Protein AF-A0A428Q3S8-F1 (afdb_monomer_lite)

Structure (mmCIF, N/CA/C/O backbone):
data_AF-A0A428Q3S8-F1
#
_entry.id   AF-A0A428Q3S8-F1
#
loop_
_atom_site.group_PDB
_atom_site.id
_atom_site.type_symbol
_atom_site.label_atom_id
_atom_site.label_alt_id
_atom_site.label_comp_id
_atom_site.label_asym_id
_atom_site.label_entity_id
_atom_site.label_seq_id
_atom_site.pdbx_PDB_ins_code
_atom_site.Cartn_x
_atom_site.Cartn_y
_atom_site.Cartn_z
_atom_site.occupancy
_atom_site.B_iso_or_equiv
_atom_site.auth_seq_id
_atom_site.auth_comp_id
_atom_site.auth_asym_id
_atom_site.auth_atom_id
_atom_site.pdbx_PDB_model_num
ATOM 1 N N . MET A 1 1 ? 5.873 -31.116 -2.787 1.00 49.22 1 MET A N 1
ATOM 2 C CA . MET A 1 1 ? 5.308 -30.128 -1.847 1.00 49.22 1 MET A CA 1
ATOM 3 C C . MET A 1 1 ? 4.181 -29.435 -2.583 1.00 49.22 1 MET A C 1
ATOM 5 O O . MET A 1 1 ? 4.453 -28.836 -3.615 1.00 49.22 1 MET A O 1
ATOM 9 N N . VAL A 1 2 ? 2.937 -29.631 -2.154 1.00 56.88 2 VAL A N 1
ATOM 10 C CA . VAL A 1 2 ? 1.786 -28.930 -2.738 1.00 56.88 2 VAL A CA 1
ATOM 11 C C . VAL A 1 2 ? 1.690 -27.602 -2.000 1.00 56.88 2 VAL A C 1
ATOM 13 O O . VAL A 1 2 ? 1.625 -27.598 -0.775 1.00 56.88 2 VAL A O 1
ATOM 16 N N . VAL A 1 3 ? 1.800 -26.496 -2.730 1.00 56.41 3 VAL A N 1
ATOM 17 C CA . VAL A 1 3 ? 1.525 -25.164 -2.188 1.00 56.41 3 VAL A CA 1
ATOM 18 C C . VAL A 1 3 ? 0.033 -24.947 -2.366 1.00 56.41 3 VAL A C 1
ATOM 20 O O . VAL A 1 3 ? -0.446 -24.979 -3.498 1.00 56.41 3 VAL A O 1
ATOM 23 N N . ASP A 1 4 ? -0.681 -24.785 -1.259 1.00 57.41 4 ASP A N 1
ATOM 24 C CA . ASP A 1 4 ? -2.075 -24.363 -1.286 1.00 57.41 4 ASP A CA 1
ATOM 25 C C . ASP A 1 4 ? -2.112 -22.832 -1.327 1.00 57.41 4 ASP A C 1
ATOM 27 O O . ASP A 1 4 ? -1.391 -22.167 -0.577 1.00 57.41 4 ASP A O 1
ATOM 31 N N . VAL A 1 5 ? -2.882 -22.279 -2.260 1.00 64.94 5 VAL A N 1
ATOM 32 C CA . VAL A 1 5 ? -3.023 -20.834 -2.451 1.00 64.94 5 VAL A CA 1
ATOM 33 C C . VAL A 1 5 ? -4.468 -20.497 -2.157 1.00 64.94 5 VAL A C 1
ATOM 35 O O . VAL A 1 5 ? -5.354 -20.843 -2.934 1.00 64.94 5 VAL A O 1
ATOM 38 N N . THR A 1 6 ? -4.699 -19.808 -1.046 1.00 68.94 6 THR A N 1
ATOM 39 C CA . THR A 1 6 ? -6.040 -19.370 -0.671 1.00 68.94 6 THR A CA 1
ATOM 40 C C . THR A 1 6 ? -6.215 -17.899 -1.003 1.00 68.94 6 THR A C 1
ATOM 42 O O . THR A 1 6 ? -5.453 -17.047 -0.540 1.00 68.94 6 THR A O 1
ATOM 45 N N . ASP A 1 7 ? -7.227 -17.600 -1.811 1.00 76.00 7 ASP A N 1
ATOM 46 C CA . ASP A 1 7 ? -7.635 -16.229 -2.065 1.00 76.00 7 ASP A CA 1
ATOM 47 C C . ASP A 1 7 ? -8.440 -15.711 -0.872 1.00 76.00 7 ASP A C 1
ATOM 49 O O . ASP A 1 7 ? -9.557 -16.150 -0.606 1.00 76.00 7 ASP A O 1
ATOM 53 N N . LEU A 1 8 ? -7.864 -14.765 -0.134 1.00 73.12 8 LEU A N 1
ATOM 54 C CA . LEU A 1 8 ? -8.508 -14.154 1.029 1.00 73.12 8 LEU A CA 1
ATOM 55 C C . LEU A 1 8 ? -9.809 -13.409 0.677 1.00 73.12 8 LEU A C 1
ATOM 57 O O . LEU A 1 8 ? -10.591 -13.110 1.574 1.00 73.12 8 LEU A O 1
ATOM 61 N N . ARG A 1 9 ? -10.047 -13.102 -0.607 1.00 76.69 9 ARG A N 1
ATOM 62 C CA . ARG A 1 9 ? -11.284 -12.462 -1.079 1.00 76.69 9 ARG A CA 1
ATOM 63 C C . ARG A 1 9 ? -12.479 -13.417 -1.083 1.00 76.69 9 ARG A C 1
ATOM 65 O O . ARG A 1 9 ? -13.609 -12.946 -1.012 1.00 76.69 9 ARG A O 1
ATOM 72 N N . ASP A 1 10 ? -12.217 -14.721 -1.127 1.00 81.88 10 ASP A N 1
ATOM 73 C CA . ASP A 1 10 ? -13.235 -15.771 -1.223 1.00 81.88 10 ASP A CA 1
ATOM 74 C C . ASP A 1 10 ? -13.500 -16.461 0.131 1.00 81.88 10 ASP A C 1
ATOM 76 O O . ASP A 1 10 ? -14.210 -17.465 0.193 1.00 81.88 10 ASP A O 1
ATOM 80 N N . PHE A 1 11 ? -12.923 -15.951 1.226 1.00 81.25 11 PHE A N 1
ATOM 81 C CA . PHE A 1 11 ? -13.164 -16.475 2.573 1.00 81.25 11 PHE A CA 1
ATOM 82 C C . PHE A 1 11 ? -14.618 -16.242 3.012 1.00 81.25 11 PHE A C 1
ATOM 84 O O . PHE A 1 11 ? -15.128 -15.125 2.915 1.00 81.25 11 PHE A O 1
ATOM 91 N N . ASP A 1 12 ? -15.255 -17.287 3.551 1.00 82.00 12 ASP A N 1
ATOM 92 C CA . ASP A 1 12 ? -16.580 -17.224 4.176 1.00 82.00 12 ASP A CA 1
ATOM 93 C C . ASP A 1 12 ? -16.518 -17.789 5.612 1.00 82.00 12 ASP A C 1
ATOM 95 O O . ASP A 1 12 ? -16.250 -18.984 5.790 1.00 82.00 12 ASP A O 1
ATOM 99 N N . PRO A 1 13 ? -16.722 -16.958 6.652 1.00 83.75 13 PRO A N 1
ATOM 100 C CA . PRO A 1 13 ? -16.982 -15.519 6.574 1.00 83.75 13 PRO A CA 1
ATOM 101 C C . PRO A 1 13 ? -15.747 -14.726 6.096 1.00 83.75 13 PRO A C 1
ATOM 103 O O . PRO A 1 13 ? -14.618 -15.186 6.291 1.00 83.75 13 PRO A O 1
ATOM 106 N N . PRO A 1 14 ? -15.932 -13.524 5.510 1.00 85.06 14 PRO A N 1
ATOM 107 C CA . PRO A 1 14 ? -14.820 -12.653 5.142 1.00 85.06 14 PRO A CA 1
ATOM 108 C C . PRO A 1 14 ? -13.911 -12.376 6.339 1.00 85.06 14 PRO A C 1
ATOM 110 O O . PRO A 1 14 ? -14.393 -12.191 7.459 1.00 85.06 14 PRO A O 1
ATOM 113 N N . THR A 1 15 ? -12.600 -12.301 6.103 1.00 85.25 15 THR A N 1
ATOM 114 C CA . THR A 1 15 ? -11.634 -11.993 7.164 1.00 85.25 15 THR A CA 1
ATOM 115 C C . THR A 1 15 ? -11.907 -10.616 7.759 1.00 85.25 15 THR A C 1
ATOM 117 O O . THR A 1 15 ? -12.110 -9.643 7.024 1.00 85.25 15 THR A O 1
ATOM 120 N N . MET A 1 16 ? -11.851 -10.520 9.080 1.00 83.81 16 MET A N 1
ATOM 121 C CA . MET A 1 16 ? -12.083 -9.305 9.840 1.00 83.81 16 MET A CA 1
ATOM 122 C C . MET A 1 16 ? -10.833 -8.922 10.625 1.00 83.81 16 MET A C 1
ATOM 124 O O . MET A 1 16 ? -10.235 -9.732 11.334 1.00 83.81 16 MET A O 1
ATOM 128 N N . LEU A 1 17 ? -10.502 -7.629 10.612 1.00 82.75 17 LEU A N 1
ATOM 129 C CA . LEU A 1 17 ? -9.326 -7.112 11.312 1.00 82.75 17 LEU A CA 1
ATOM 130 C C . LEU A 1 17 ? -9.297 -7.511 12.798 1.00 82.75 17 LEU A C 1
ATOM 132 O O . LEU A 1 17 ? -8.236 -7.800 13.341 1.00 82.75 17 LEU A O 1
ATOM 136 N N . ALA A 1 18 ? -10.462 -7.546 13.451 1.00 83.56 18 ALA A N 1
ATOM 137 C CA . ALA A 1 18 ? -10.591 -7.860 14.872 1.00 83.56 18 ALA A CA 1
ATOM 138 C C . ALA A 1 18 ? -10.332 -9.337 15.228 1.00 83.56 18 ALA A C 1
ATOM 140 O O . ALA A 1 18 ? -10.067 -9.623 16.395 1.00 83.56 18 ALA A O 1
ATOM 141 N N . LEU A 1 19 ? -10.433 -10.260 14.266 1.00 83.62 19 LEU A N 1
ATOM 142 C CA . LEU A 1 19 ? -10.267 -11.696 14.505 1.00 83.62 19 LEU A CA 1
ATOM 143 C C . LEU A 1 19 ? -8.949 -12.205 13.921 1.00 83.62 19 LEU A C 1
ATOM 145 O O . LEU A 1 19 ? -8.128 -12.761 14.648 1.00 83.62 19 LEU A O 1
ATOM 149 N N . GLU A 1 20 ? -8.719 -11.976 12.628 1.00 84.69 20 GLU A N 1
ATOM 150 C CA . GLU A 1 20 ? -7.552 -12.505 11.919 1.00 84.69 20 GLU A CA 1
ATOM 151 C C . GLU A 1 20 ? -6.382 -11.511 11.864 1.00 84.69 20 GLU A C 1
ATOM 153 O O . GLU A 1 20 ? -5.294 -11.857 11.405 1.00 84.69 20 GLU A O 1
ATOM 158 N N . GLY A 1 21 ? -6.583 -10.262 12.303 1.00 79.88 21 GLY A N 1
ATOM 159 C CA . GLY A 1 21 ? -5.583 -9.201 12.148 1.00 79.88 21 GLY A CA 1
ATOM 160 C C . GLY A 1 21 ? -5.414 -8.736 10.698 1.00 79.88 21 GLY A C 1
ATOM 161 O O . GLY A 1 21 ? -4.467 -8.011 10.393 1.00 79.88 21 GLY A O 1
ATOM 162 N N . ILE A 1 22 ? -6.328 -9.132 9.810 1.00 82.81 22 ILE A N 1
ATOM 163 C CA . ILE A 1 22 ? -6.355 -8.765 8.396 1.00 82.81 22 ILE A CA 1
ATOM 164 C C . ILE A 1 22 ? -7.795 -8.491 7.954 1.00 82.81 22 ILE A C 1
ATOM 166 O O . ILE A 1 22 ? -8.730 -9.167 8.372 1.00 82.81 22 ILE A O 1
ATOM 170 N N . GLU A 1 23 ? -7.972 -7.477 7.114 1.00 83.19 23 GLU A N 1
ATOM 171 C CA . GLU A 1 23 ? -9.251 -7.119 6.503 1.00 83.19 23 GLU A CA 1
ATOM 172 C C . GLU A 1 23 ? -9.004 -6.770 5.037 1.00 83.19 23 GLU A C 1
ATOM 174 O O . GLU A 1 23 ? -8.036 -6.078 4.704 1.00 83.19 23 GLU A O 1
ATOM 179 N N . TRP A 1 24 ? -9.898 -7.228 4.163 1.00 83.50 24 TRP A N 1
ATOM 180 C CA . TRP A 1 24 ? -9.944 -6.776 2.779 1.00 83.50 24 TRP A CA 1
ATOM 181 C C . TRP A 1 24 ? -10.800 -5.522 2.658 1.00 83.50 24 TRP A C 1
ATOM 183 O O . TRP A 1 24 ? -11.975 -5.516 3.018 1.00 83.50 24 TRP A O 1
ATOM 193 N N . VAL A 1 25 ? -10.221 -4.464 2.091 1.00 82.19 25 VAL A N 1
ATOM 194 C CA . VAL A 1 25 ? -10.914 -3.191 1.887 1.00 82.19 25 VAL A CA 1
ATOM 195 C C . VAL A 1 25 ? -10.822 -2.782 0.426 1.00 82.19 25 VAL A C 1
ATOM 197 O O . VAL A 1 25 ? -9.733 -2.662 -0.131 1.00 82.19 25 VAL A O 1
ATOM 200 N N . TYR A 1 26 ? -11.977 -2.528 -0.188 1.00 86.06 26 TYR A N 1
ATOM 201 C CA . TYR A 1 26 ? -12.031 -1.848 -1.475 1.00 86.06 26 TYR A CA 1
ATOM 202 C C . TYR A 1 26 ? -11.905 -0.336 -1.262 1.00 86.06 26 TYR A C 1
ATOM 204 O O . TYR A 1 26 ? -12.737 0.269 -0.582 1.00 86.06 26 TYR A O 1
ATOM 212 N N . ALA A 1 27 ? -10.872 0.268 -1.848 1.00 86.75 27 ALA A N 1
ATOM 213 C CA . ALA A 1 27 ? -10.639 1.706 -1.819 1.00 86.75 27 ALA A CA 1
ATOM 214 C C . ALA A 1 27 ? -10.060 2.158 -3.172 1.00 86.75 27 ALA A C 1
ATOM 216 O O . ALA A 1 27 ? -8.940 1.766 -3.506 1.00 86.75 27 ALA A O 1
ATOM 217 N N . PRO A 1 28 ? -10.800 2.942 -3.977 1.00 87.69 28 PRO A N 1
ATOM 218 C CA . PRO A 1 28 ? -10.267 3.473 -5.223 1.00 87.69 28 PRO A CA 1
ATOM 219 C C . PRO A 1 28 ? -9.189 4.522 -4.922 1.00 87.69 28 PRO A C 1
ATOM 221 O O . PRO A 1 28 ? -9.425 5.457 -4.157 1.00 87.69 28 PRO A O 1
ATOM 224 N N . SER A 1 29 ? -8.014 4.366 -5.531 1.00 88.69 29 SER A N 1
ATOM 225 C CA . SER A 1 29 ? -6.939 5.358 -5.447 1.00 88.69 29 SER A CA 1
ATOM 226 C C . SER A 1 29 ? -7.220 6.533 -6.383 1.00 88.69 29 SER A C 1
ATOM 228 O O . SER A 1 29 ? -7.818 6.362 -7.448 1.00 88.69 29 SER A O 1
ATOM 230 N N . ILE A 1 30 ? -6.766 7.732 -6.006 1.00 85.19 30 ILE A N 1
ATOM 231 C CA . ILE A 1 30 ? -6.778 8.902 -6.901 1.00 85.19 30 ILE A CA 1
ATOM 232 C C . ILE A 1 30 ? -5.564 8.917 -7.848 1.00 85.19 30 ILE A C 1
ATOM 234 O O . ILE A 1 30 ? -5.439 9.810 -8.690 1.00 85.19 30 ILE A O 1
ATOM 238 N N . LEU A 1 31 ? -4.653 7.948 -7.715 1.00 86.38 31 LEU A N 1
ATOM 239 C CA . LEU A 1 31 ? -3.461 7.816 -8.544 1.00 86.38 31 LEU A CA 1
ATOM 240 C C . LEU A 1 31 ? -3.754 7.006 -9.808 1.00 86.38 31 LEU A C 1
ATOM 242 O O . LEU A 1 31 ? -4.475 6.014 -9.784 1.00 86.38 31 LEU A O 1
ATOM 246 N N . SER A 1 32 ? -3.151 7.426 -10.921 1.00 85.06 32 SER A N 1
ATOM 247 C CA . SER A 1 32 ? -3.224 6.690 -12.187 1.00 85.06 32 SER A CA 1
ATOM 248 C C . SER A 1 32 ? -2.200 5.556 -12.224 1.00 85.06 32 SER A C 1
ATOM 250 O O . SER A 1 32 ? -1.026 5.759 -11.892 1.00 85.06 32 SER A O 1
ATOM 252 N N . GLU A 1 33 ? -2.638 4.396 -12.716 1.00 82.62 33 GLU A N 1
ATOM 253 C CA . GLU A 1 33 ? -1.792 3.232 -12.988 1.00 82.62 33 GLU A CA 1
ATOM 254 C C . GLU A 1 33 ? -0.663 3.542 -13.981 1.00 82.62 33 GLU A C 1
ATOM 256 O O . GLU A 1 33 ? 0.436 3.009 -13.835 1.00 82.62 33 GLU A O 1
ATOM 261 N N . ASP A 1 34 ? -0.863 4.472 -14.923 1.00 85.56 34 ASP A N 1
ATOM 262 C CA . ASP A 1 34 ? 0.162 4.850 -15.909 1.00 85.56 34 ASP A CA 1
ATOM 263 C C . ASP A 1 34 ? 1.452 5.333 -15.235 1.00 85.56 34 ASP A C 1
ATOM 265 O O . ASP A 1 34 ? 2.561 5.098 -15.719 1.00 85.56 34 ASP A O 1
ATOM 269 N N . LYS A 1 35 ? 1.328 5.974 -14.067 1.00 83.38 35 LYS A N 1
ATOM 270 C CA . LYS A 1 35 ? 2.482 6.456 -13.303 1.00 83.38 35 LYS A CA 1
ATOM 271 C C . LYS A 1 35 ? 3.258 5.319 -12.636 1.00 83.38 35 LYS A C 1
ATOM 273 O O . LYS A 1 35 ? 4.454 5.470 -12.408 1.00 83.38 35 LYS A O 1
ATOM 278 N N . LEU A 1 36 ? 2.626 4.173 -12.372 1.00 80.25 36 LEU A N 1
ATOM 279 C CA . LEU A 1 36 ? 3.314 2.958 -11.912 1.00 80.25 36 LEU A CA 1
ATOM 280 C C . LEU A 1 36 ? 4.109 2.299 -13.050 1.00 80.25 36 LEU A C 1
ATOM 282 O O . LEU A 1 36 ? 5.077 1.574 -12.806 1.00 80.25 36 LEU A O 1
ATOM 286 N N . LEU A 1 37 ? 3.759 2.598 -14.302 1.00 81.38 37 LEU A N 1
ATOM 287 C CA . LEU A 1 37 ? 4.428 2.098 -15.503 1.00 81.38 37 LEU A CA 1
ATOM 288 C C . LEU A 1 37 ? 5.504 3.058 -16.048 1.00 81.38 37 LEU A C 1
ATOM 290 O O . LEU A 1 37 ? 6.163 2.731 -17.032 1.00 81.38 37 LEU A O 1
ATOM 294 N N . ALA A 1 38 ? 5.750 4.198 -15.389 1.00 82.19 38 ALA A N 1
ATOM 295 C CA . ALA A 1 38 ? 6.729 5.203 -15.820 1.00 82.19 38 ALA A CA 1
ATOM 296 C C . ALA A 1 38 ? 8.147 4.616 -15.971 1.00 82.19 38 ALA A C 1
ATOM 298 O O . ALA A 1 38 ? 8.608 3.955 -15.046 1.00 82.19 38 ALA A O 1
ATOM 299 N N . PRO A 1 39 ? 8.887 4.849 -17.068 1.00 79.44 39 PRO A N 1
ATOM 300 C CA . PRO A 1 39 ? 10.160 4.166 -17.337 1.00 79.44 39 PRO A CA 1
ATOM 301 C C . PRO A 1 39 ? 11.181 4.329 -16.203 1.00 79.44 39 PRO A C 1
ATOM 303 O O . PRO A 1 39 ? 11.846 3.364 -15.821 1.00 79.44 39 PRO A O 1
ATOM 306 N N . GLU A 1 40 ? 11.211 5.505 -15.581 1.00 85.69 40 GLU A N 1
ATOM 307 C CA . GLU A 1 40 ? 12.093 5.813 -14.465 1.00 85.69 40 GLU A CA 1
ATOM 308 C C . GLU A 1 40 ? 11.600 5.193 -13.154 1.00 85.69 40 GLU A C 1
ATOM 310 O O . GLU A 1 40 ? 10.553 5.538 -12.605 1.00 85.69 40 GLU A O 1
ATOM 315 N N . LYS A 1 41 ? 12.400 4.279 -12.597 1.00 81.50 41 LYS A N 1
ATOM 316 C CA . LYS A 1 41 ? 12.091 3.628 -11.315 1.00 81.50 41 LYS A CA 1
ATOM 317 C C . LYS A 1 41 ? 12.000 4.629 -10.158 1.00 81.50 41 LYS A C 1
ATOM 319 O O . LYS A 1 41 ? 11.204 4.421 -9.247 1.00 81.50 41 LYS A O 1
ATOM 324 N N . ALA A 1 42 ? 12.805 5.691 -10.194 1.00 86.56 42 ALA A N 1
ATOM 325 C CA . ALA A 1 42 ? 12.798 6.730 -9.168 1.00 86.56 42 ALA A CA 1
ATOM 326 C C . ALA A 1 42 ? 11.437 7.440 -9.081 1.00 86.56 42 ALA A C 1
ATOM 328 O O . ALA A 1 42 ? 10.961 7.700 -7.977 1.00 86.56 42 ALA A O 1
ATOM 329 N N . ASP A 1 43 ? 10.782 7.668 -10.221 1.00 87.44 43 ASP A N 1
ATOM 330 C CA . ASP A 1 43 ? 9.468 8.311 -10.275 1.00 87.44 43 ASP A CA 1
ATOM 331 C C . ASP A 1 43 ? 8.385 7.419 -9.662 1.00 87.44 43 ASP A C 1
ATOM 333 O O . ASP A 1 43 ? 7.534 7.894 -8.909 1.00 87.44 43 ASP A O 1
ATOM 337 N N . VAL A 1 44 ? 8.452 6.106 -9.913 1.00 87.50 44 VAL A N 1
ATOM 338 C CA . VAL A 1 44 ? 7.540 5.141 -9.283 1.00 87.50 44 VAL A CA 1
ATOM 339 C C . VAL A 1 44 ? 7.765 5.059 -7.779 1.00 87.50 44 VAL A C 1
ATOM 341 O O . VAL A 1 44 ? 6.804 5.066 -7.013 1.00 87.50 44 VAL A O 1
ATOM 344 N N . ASP A 1 45 ? 9.022 4.990 -7.340 1.00 87.94 45 ASP A N 1
ATOM 345 C CA . ASP A 1 45 ? 9.349 4.947 -5.915 1.00 87.94 45 ASP A CA 1
ATOM 346 C C . ASP A 1 45 ? 8.858 6.216 -5.200 1.00 87.94 45 ASP A C 1
ATOM 348 O O . ASP A 1 45 ? 8.297 6.112 -4.108 1.00 87.94 45 ASP A O 1
ATOM 352 N N . ALA A 1 46 ? 9.005 7.395 -5.816 1.00 89.62 46 ALA A N 1
ATOM 353 C CA . ALA A 1 46 ? 8.505 8.661 -5.279 1.00 89.62 46 ALA A CA 1
ATOM 354 C C . ALA A 1 46 ? 6.969 8.713 -5.232 1.00 89.62 46 ALA A C 1
ATOM 356 O O . ALA A 1 46 ? 6.400 9.122 -4.219 1.00 89.62 46 ALA A O 1
ATOM 357 N N . LEU A 1 47 ? 6.291 8.251 -6.289 1.00 90.94 47 LEU A N 1
ATOM 358 C CA . LEU A 1 47 ? 4.831 8.144 -6.326 1.00 90.94 47 LEU A CA 1
ATOM 359 C C . LEU A 1 47 ? 4.310 7.223 -5.219 1.00 90.94 47 LEU A C 1
ATOM 361 O O . LEU A 1 47 ? 3.342 7.550 -4.535 1.00 90.94 47 LEU A O 1
ATOM 365 N N . VAL A 1 48 ? 4.938 6.063 -5.042 1.00 90.19 48 VAL A N 1
ATOM 366 C CA . VAL A 1 48 ? 4.443 5.084 -4.081 1.00 90.19 48 VAL A CA 1
ATOM 367 C C . VAL A 1 48 ? 4.754 5.502 -2.650 1.00 90.19 48 VAL A C 1
ATOM 369 O O . VAL A 1 48 ? 3.871 5.476 -1.800 1.00 90.19 48 VAL A O 1
ATOM 372 N N . ARG A 1 49 ? 5.990 5.923 -2.370 1.00 89.56 49 ARG A N 1
ATOM 373 C CA . ARG A 1 49 ? 6.406 6.288 -1.007 1.00 89.56 49 ARG A CA 1
ATOM 374 C C . ARG A 1 49 ? 5.872 7.638 -0.538 1.00 89.56 49 ARG A C 1
ATOM 376 O O . ARG A 1 49 ? 5.945 7.901 0.657 1.00 89.56 49 ARG A O 1
ATOM 383 N N . GLY A 1 50 ? 5.392 8.477 -1.453 1.00 91.00 50 GLY A N 1
ATOM 384 C CA . GLY A 1 50 ? 4.662 9.699 -1.136 1.00 91.00 50 GLY A CA 1
ATOM 385 C C . GLY A 1 50 ? 3.153 9.449 -1.165 1.00 91.00 50 GLY A C 1
ATOM 386 O O . GLY A 1 50 ? 2.624 8.815 -0.251 1.00 91.00 50 GLY A O 1
ATOM 387 N N . PRO A 1 51 ? 2.451 9.902 -2.218 1.00 92.12 51 PRO A N 1
ATOM 388 C CA . PRO A 1 51 ? 0.995 9.996 -2.198 1.00 92.12 51 PRO A CA 1
ATOM 389 C C . PRO A 1 51 ? 0.275 8.655 -1.998 1.00 92.12 51 PRO A C 1
ATOM 391 O O . PRO A 1 51 ? -0.727 8.619 -1.293 1.00 92.12 51 PRO A O 1
ATOM 394 N N . TYR A 1 52 ? 0.778 7.541 -2.543 1.00 91.00 52 TYR A N 1
ATOM 395 C CA . TYR A 1 52 ? 0.107 6.247 -2.349 1.00 91.00 52 TYR A CA 1
ATOM 396 C C . TYR A 1 52 ? 0.210 5.755 -0.899 1.00 91.00 52 TYR A C 1
ATOM 398 O O . TYR A 1 52 ? -0.757 5.265 -0.322 1.00 91.00 52 TYR A O 1
ATOM 406 N N . PHE A 1 53 ? 1.385 5.893 -0.282 1.00 92.44 53 PHE A N 1
ATOM 407 C CA . PHE A 1 53 ? 1.578 5.557 1.126 1.00 92.44 53 PHE A CA 1
ATOM 408 C C . PHE A 1 53 ? 0.740 6.445 2.044 1.00 92.44 53 PHE A C 1
ATOM 410 O O . PHE A 1 53 ? 0.197 5.935 3.026 1.00 92.44 53 PHE A O 1
ATOM 417 N N . ASP A 1 54 ? 0.581 7.724 1.706 1.00 92.69 54 ASP A N 1
ATOM 418 C CA . ASP A 1 54 ? -0.306 8.634 2.430 1.00 92.69 54 ASP A CA 1
ATOM 419 C C . ASP A 1 54 ? -1.777 8.197 2.322 1.00 92.69 54 ASP A C 1
ATOM 421 O O . ASP A 1 54 ? -2.474 8.152 3.339 1.00 92.69 54 ASP 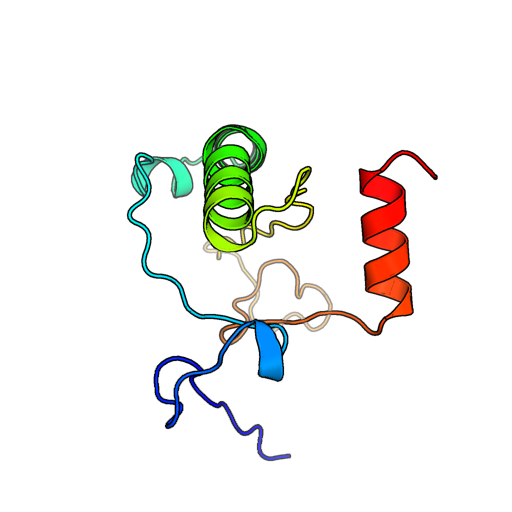A O 1
ATOM 425 N N . GLU A 1 55 ? -2.236 7.787 1.131 1.00 92.56 55 GLU A N 1
ATOM 426 C CA . GLU A 1 55 ? -3.576 7.215 0.920 1.00 92.56 55 GLU A CA 1
ATOM 427 C C . GLU A 1 55 ? -3.793 5.945 1.750 1.00 92.56 55 GLU A C 1
ATOM 429 O O . GLU A 1 55 ? -4.784 5.840 2.477 1.00 92.56 55 GLU A O 1
ATOM 434 N N . CYS A 1 56 ? -2.850 4.996 1.712 1.00 91.69 56 CYS A N 1
ATOM 435 C CA . CYS A 1 56 ? -2.929 3.776 2.516 1.00 91.69 56 CYS A CA 1
ATOM 436 C C . CYS A 1 56 ? -2.938 4.082 4.020 1.00 91.69 56 CYS A C 1
ATOM 438 O O . CYS A 1 56 ? -3.715 3.492 4.773 1.00 91.69 56 CYS A O 1
ATOM 440 N N . ALA A 1 57 ? -2.088 5.005 4.477 1.00 92.38 57 ALA A N 1
ATOM 441 C CA . ALA A 1 57 ? -2.040 5.398 5.878 1.00 92.38 57 ALA A CA 1
ATOM 442 C C . ALA A 1 57 ? -3.355 6.055 6.317 1.00 92.38 57 ALA A C 1
ATOM 444 O O . ALA A 1 57 ? -3.829 5.786 7.421 1.00 92.38 57 ALA A O 1
ATOM 445 N N . GLN A 1 58 ? -3.957 6.897 5.472 1.00 92.94 58 GLN A N 1
ATOM 446 C CA . GLN A 1 58 ? -5.259 7.501 5.749 1.00 92.94 58 GLN A CA 1
ATOM 447 C C . GLN A 1 58 ? -6.367 6.450 5.818 1.00 92.94 58 GLN A C 1
ATOM 449 O O . GLN A 1 58 ? -7.099 6.432 6.803 1.00 92.94 58 GLN A O 1
ATOM 454 N N . LEU A 1 59 ? -6.408 5.509 4.870 1.00 92.50 59 LEU A N 1
ATOM 455 C CA . LEU A 1 59 ? -7.372 4.408 4.874 1.00 92.50 59 LEU A CA 1
ATOM 456 C C . LEU A 1 59 ? -7.310 3.593 6.174 1.00 92.50 59 LEU A C 1
ATOM 458 O O . LEU A 1 59 ? -8.342 3.304 6.778 1.00 92.50 59 LEU A O 1
ATOM 462 N N . VAL A 1 60 ? -6.101 3.254 6.634 1.00 91.12 60 VAL A N 1
ATOM 463 C CA . VAL A 1 60 ? -5.910 2.529 7.899 1.00 91.12 60 VAL A CA 1
ATOM 464 C C . VAL A 1 60 ? -6.401 3.360 9.083 1.00 91.12 60 VAL A C 1
ATOM 466 O O . VAL A 1 60 ? -7.110 2.831 9.938 1.00 91.12 60 VAL A O 1
ATOM 469 N N . LYS A 1 61 ? -6.065 4.654 9.148 1.00 93.19 61 LYS A N 1
ATOM 470 C CA . LYS A 1 61 ? -6.531 5.545 10.224 1.00 93.19 61 LYS A CA 1
ATOM 471 C C . LYS A 1 61 ? -8.059 5.637 10.261 1.00 93.19 61 LYS A C 1
ATOM 473 O O . LYS A 1 61 ? -8.635 5.468 11.330 1.00 93.19 61 LYS A O 1
ATOM 478 N N . ASP A 1 62 ? -8.704 5.823 9.113 1.00 92.38 62 ASP A N 1
ATOM 479 C CA . ASP A 1 62 ? -10.162 5.962 9.011 1.00 92.38 62 ASP A CA 1
ATOM 480 C C . ASP A 1 62 ? -10.896 4.683 9.431 1.00 92.38 62 ASP A C 1
ATOM 482 O O . ASP A 1 62 ? -11.949 4.742 10.064 1.00 92.38 62 ASP A O 1
ATOM 486 N N . ARG A 1 63 ? -10.327 3.516 9.110 1.00 88.56 63 ARG A N 1
ATOM 487 C CA . ARG A 1 63 ? -10.914 2.209 9.437 1.00 88.56 63 ARG A CA 1
ATOM 488 C C . ARG A 1 63 ? -10.693 1.779 10.878 1.00 88.56 63 ARG A C 1
ATOM 490 O O . ARG A 1 63 ? -11.558 1.138 11.463 1.00 88.56 63 ARG A O 1
ATOM 497 N N . THR A 1 64 ? -9.535 2.104 11.442 1.00 89.12 64 THR A N 1
ATOM 498 C CA . THR A 1 64 ? -9.117 1.572 12.748 1.00 89.12 64 THR A CA 1
ATOM 499 C C . THR A 1 64 ? -9.215 2.588 13.880 1.00 89.12 64 THR A C 1
ATOM 501 O O . THR A 1 64 ? -9.123 2.214 15.046 1.00 89.12 64 THR A O 1
ATOM 504 N N . GLY A 1 65 ? -9.352 3.878 13.563 1.00 90.62 65 GLY A N 1
ATOM 505 C CA . GLY A 1 65 ? -9.219 4.964 14.533 1.00 90.62 65 GLY A CA 1
ATOM 506 C C . GLY A 1 65 ? -7.786 5.155 15.043 1.00 90.62 65 GLY A C 1
ATOM 507 O O . GLY A 1 65 ? -7.577 5.856 16.033 1.00 90.62 65 GLY A O 1
ATOM 508 N N . ALA A 1 66 ? -6.788 4.529 14.408 1.00 90.62 66 ALA A N 1
ATOM 509 C CA . ALA A 1 66 ? -5.399 4.661 14.821 1.00 90.62 66 ALA A CA 1
ATOM 510 C C . ALA A 1 66 ? -4.938 6.126 14.765 1.00 90.62 66 ALA A C 1
ATOM 512 O O . ALA A 1 66 ? -5.140 6.827 13.777 1.00 90.62 66 ALA A O 1
ATOM 513 N N . ALA A 1 67 ? -4.227 6.573 15.802 1.00 92.19 67 ALA A N 1
ATOM 514 C CA . ALA A 1 67 ? -3.616 7.904 15.812 1.00 92.19 67 ALA A CA 1
ATOM 515 C C . ALA A 1 67 ? -2.455 8.027 14.804 1.00 92.19 67 ALA A C 1
ATOM 517 O O . ALA A 1 67 ? -2.128 9.123 14.351 1.00 92.19 67 ALA A O 1
ATOM 518 N N . LYS A 1 68 ? -1.815 6.903 14.457 1.00 89.44 68 LYS A N 1
ATOM 519 C CA . LYS A 1 68 ? -0.689 6.836 13.522 1.00 89.44 68 LYS A CA 1
ATOM 520 C C . LYS A 1 68 ? -0.755 5.542 12.715 1.00 89.44 68 LYS A C 1
ATOM 522 O O . LYS A 1 68 ? -0.952 4.474 13.283 1.00 89.44 68 LYS A O 1
ATOM 527 N N . ALA A 1 69 ? -0.516 5.647 11.412 1.00 90.19 69 ALA A N 1
ATOM 528 C CA . ALA A 1 69 ? -0.310 4.521 10.508 1.00 90.19 69 ALA A CA 1
ATOM 529 C C . ALA A 1 69 ? 0.952 4.793 9.683 1.00 90.19 69 ALA A C 1
ATOM 531 O O . ALA A 1 69 ? 1.161 5.923 9.242 1.00 90.19 69 ALA A O 1
ATOM 532 N N . ILE A 1 70 ? 1.814 3.787 9.524 1.00 85.81 70 ILE A N 1
ATOM 533 C CA . ILE A 1 70 ? 3.099 3.922 8.828 1.00 85.81 70 ILE A CA 1
ATOM 534 C C . ILE A 1 70 ? 3.186 2.830 7.770 1.00 85.81 70 ILE A C 1
ATOM 536 O O . ILE A 1 70 ? 3.348 1.652 8.093 1.00 85.81 70 ILE A O 1
ATOM 540 N N . ALA A 1 71 ? 3.109 3.225 6.504 1.00 85.69 71 ALA A N 1
ATOM 541 C CA . ALA A 1 71 ? 3.467 2.348 5.404 1.00 85.69 71 ALA A CA 1
ATOM 542 C C . ALA A 1 71 ? 4.998 2.221 5.351 1.00 85.69 71 ALA A C 1
ATOM 544 O O . ALA A 1 71 ? 5.716 3.219 5.318 1.00 85.69 71 ALA A O 1
ATOM 545 N N . TYR A 1 72 ? 5.513 0.991 5.391 1.00 73.75 72 TYR A N 1
ATOM 546 C CA . TYR A 1 72 ? 6.953 0.754 5.567 1.00 73.75 72 TYR A CA 1
ATOM 547 C C . TYR A 1 72 ? 7.56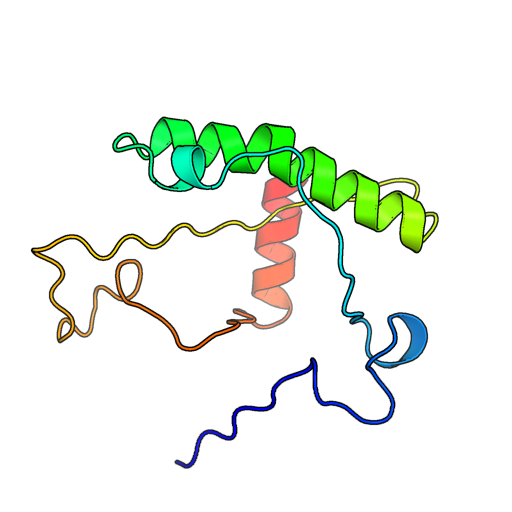4 -0.182 4.518 1.00 73.75 72 TYR A C 1
ATOM 549 O O . TYR A 1 72 ? 8.789 -0.255 4.397 1.00 73.75 72 TYR A O 1
ATOM 557 N N . ASN A 1 73 ? 6.741 -0.881 3.731 1.00 75.25 73 ASN A N 1
ATOM 558 C CA . ASN A 1 73 ? 7.213 -1.835 2.735 1.00 75.25 73 ASN A CA 1
ATOM 559 C C . ASN A 1 73 ? 6.542 -1.595 1.382 1.00 75.25 73 ASN A C 1
ATOM 561 O O . ASN A 1 73 ? 5.323 -1.534 1.273 1.00 75.25 73 ASN A O 1
ATOM 565 N N . PHE A 1 74 ? 7.373 -1.477 0.354 1.00 79.00 74 PHE A N 1
ATOM 566 C CA . PHE A 1 74 ? 6.971 -1.449 -1.040 1.00 79.00 74 PHE A CA 1
ATOM 567 C C . PHE A 1 74 ? 8.045 -2.153 -1.855 1.00 79.00 74 PHE A C 1
ATOM 569 O O . PHE A 1 74 ? 9.243 -1.913 -1.667 1.00 79.00 74 PHE A O 1
ATOM 576 N N . ARG A 1 75 ? 7.613 -3.015 -2.774 1.00 74.19 75 ARG A N 1
ATOM 577 C CA . ARG A 1 75 ? 8.482 -3.626 -3.773 1.00 74.19 75 ARG A CA 1
ATOM 578 C C . ARG A 1 75 ? 7.812 -3.555 -5.131 1.00 74.19 75 ARG A C 1
ATOM 580 O O . ARG A 1 75 ? 6.886 -4.310 -5.403 1.00 74.19 75 ARG A O 1
ATOM 587 N N . HIS A 1 76 ? 8.352 -2.709 -5.996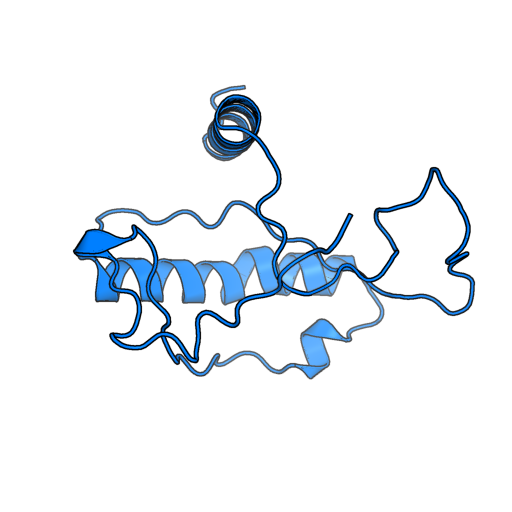 1.00 72.94 76 HIS A N 1
ATOM 588 C CA . HIS A 1 76 ? 8.045 -2.764 -7.413 1.00 72.94 76 HIS A CA 1
ATOM 589 C C . HIS A 1 76 ? 8.928 -3.804 -8.099 1.00 72.94 76 HIS A C 1
ATOM 591 O O . HIS A 1 76 ? 10.158 -3.707 -8.044 1.00 72.94 76 HIS A O 1
ATOM 597 N N . ARG A 1 77 ? 8.320 -4.798 -8.749 1.00 70.69 77 ARG A N 1
ATOM 598 C CA . ARG A 1 77 ? 9.043 -5.780 -9.560 1.00 70.69 77 ARG A CA 1
ATOM 599 C C . ARG A 1 77 ? 8.659 -5.596 -11.019 1.00 70.69 77 ARG A C 1
ATOM 601 O O . ARG A 1 77 ? 7.535 -5.903 -11.397 1.00 70.69 77 ARG A O 1
ATOM 608 N N . ARG A 1 78 ? 9.602 -5.106 -11.820 1.00 69.88 78 ARG A N 1
ATOM 609 C CA . ARG A 1 78 ? 9.478 -5.059 -13.277 1.00 69.88 78 ARG A CA 1
ATOM 610 C C . ARG A 1 78 ? 10.198 -6.251 -13.877 1.00 69.88 78 ARG A C 1
ATOM 612 O O . ARG A 1 78 ? 11.359 -6.490 -13.551 1.00 69.88 78 ARG A O 1
ATOM 619 N N . ILE A 1 79 ? 9.493 -6.985 -14.729 1.00 71.88 79 ILE A N 1
ATOM 620 C CA . ILE A 1 79 ? 10.103 -8.008 -15.572 1.00 71.88 79 ILE A CA 1
ATOM 621 C C . ILE A 1 79 ? 10.620 -7.275 -16.806 1.00 71.88 79 ILE A C 1
ATOM 623 O O . ILE A 1 79 ? 9.852 -6.931 -17.698 1.00 71.88 79 ILE A O 1
ATOM 627 N N . GLU A 1 80 ? 11.912 -6.974 -16.816 1.00 70.44 80 GLU A N 1
ATOM 628 C CA . GLU A 1 80 ? 12.590 -6.453 -18.004 1.00 70.44 80 GLU A CA 1
ATOM 629 C C . GLU A 1 80 ? 12.787 -7.583 -19.024 1.00 70.44 80 GLU A C 1
ATOM 631 O O . GLU A 1 80 ? 12.873 -8.753 -18.641 1.00 70.44 80 GLU A O 1
ATOM 636 N N . GLU A 1 81 ? 12.900 -7.254 -20.313 1.00 70.62 81 GLU A N 1
ATOM 637 C CA . GLU A 1 81 ? 13.056 -8.245 -21.395 1.00 70.62 81 GLU A CA 1
ATOM 638 C C . GLU A 1 81 ? 14.256 -9.186 -21.188 1.00 70.62 81 GLU A C 1
ATOM 640 O O . GLU A 1 81 ? 14.226 -10.349 -21.583 1.00 70.62 81 GLU A O 1
ATOM 645 N N . ASN A 1 82 ? 15.304 -8.709 -20.515 1.00 76.00 82 ASN A N 1
ATOM 646 C CA . ASN A 1 82 ? 16.518 -9.466 -20.206 1.00 76.00 82 ASN A CA 1
ATOM 647 C C . ASN A 1 82 ? 16.443 -10.250 -18.878 1.00 76.00 82 ASN A C 1
ATOM 649 O O . ASN A 1 82 ? 17.461 -10.768 -18.404 1.00 76.00 82 ASN A O 1
ATOM 653 N N . THR A 1 83 ? 15.271 -10.326 -18.240 1.00 73.56 83 THR A N 1
ATOM 654 C CA . THR A 1 83 ? 15.122 -10.998 -16.946 1.00 73.56 83 THR A CA 1
ATOM 655 C C . THR A 1 83 ? 15.336 -12.501 -17.104 1.00 73.56 83 THR A C 1
ATOM 657 O O . THR A 1 83 ? 14.494 -13.216 -17.645 1.00 73.56 83 THR A O 1
ATOM 660 N N . ASN A 1 84 ? 16.440 -13.018 -16.559 1.00 76.69 84 ASN A N 1
ATOM 661 C CA . ASN A 1 84 ? 16.677 -14.457 -16.503 1.00 76.69 84 ASN A CA 1
ATOM 662 C C . ASN A 1 84 ? 15.777 -15.114 -15.441 1.00 76.69 84 ASN A C 1
ATOM 664 O O . ASN A 1 84 ? 16.105 -15.163 -14.252 1.00 76.69 84 ASN A O 1
ATOM 668 N N . LEU A 1 85 ? 14.647 -15.665 -15.883 1.00 73.25 85 LEU A N 1
ATOM 669 C CA . LEU A 1 85 ? 13.688 -16.362 -15.020 1.00 73.25 85 LEU A CA 1
ATOM 670 C C . LEU A 1 85 ? 14.264 -17.624 -14.358 1.00 73.25 85 LEU A C 1
ATOM 672 O O . LEU A 1 85 ? 13.733 -18.067 -13.340 1.00 73.25 85 LEU A O 1
ATOM 676 N N . LEU A 1 86 ? 15.377 -18.164 -14.859 1.00 76.19 86 LEU A N 1
ATOM 677 C CA . LEU A 1 86 ? 16.011 -19.381 -14.348 1.00 76.19 86 LEU A CA 1
ATOM 678 C C . LEU A 1 86 ? 17.179 -19.113 -13.387 1.00 76.19 86 LEU A C 1
ATOM 680 O O . LEU A 1 86 ? 17.688 -20.054 -12.793 1.00 76.19 86 LEU A O 1
ATOM 684 N N . ASP A 1 87 ? 17.578 -17.853 -13.171 1.00 72.94 87 ASP A N 1
ATOM 685 C CA . ASP 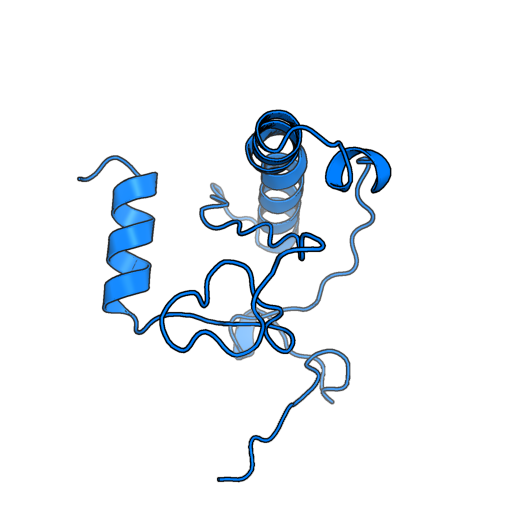A 1 87 ? 18.705 -17.503 -12.290 1.00 72.94 87 ASP A CA 1
ATOM 686 C C . ASP A 1 87 ? 18.390 -17.812 -10.809 1.00 72.94 87 ASP A C 1
ATOM 688 O O . ASP A 1 87 ? 17.549 -17.125 -10.220 1.00 72.94 87 ASP A O 1
ATOM 692 N N . PRO A 1 88 ? 19.029 -18.804 -10.167 1.00 68.12 88 PRO A N 1
ATOM 693 C CA . PRO A 1 88 ? 18.690 -19.197 -8.803 1.00 68.12 88 PRO A CA 1
ATOM 694 C C . PRO A 1 88 ? 19.140 -18.187 -7.736 1.00 68.12 88 PRO A C 1
ATOM 696 O O . PRO A 1 88 ? 18.843 -18.394 -6.566 1.00 68.12 88 PRO A O 1
ATOM 699 N N . TYR A 1 89 ? 19.835 -17.105 -8.099 1.00 69.12 89 TYR A N 1
ATOM 700 C CA . TYR A 1 89 ? 20.359 -16.108 -7.161 1.00 69.12 89 TYR A CA 1
ATOM 701 C C . TYR A 1 89 ? 19.695 -14.732 -7.301 1.00 69.12 89 TYR A C 1
ATOM 703 O O . TYR A 1 89 ? 19.759 -13.919 -6.377 1.00 69.12 89 TYR A O 1
ATOM 711 N N . LYS A 1 90 ? 19.002 -14.457 -8.414 1.00 64.94 90 LYS A N 1
ATOM 712 C CA . LYS A 1 90 ? 18.373 -13.151 -8.684 1.00 64.94 90 LYS A CA 1
ATOM 713 C C . LYS A 1 90 ? 16.846 -13.202 -8.590 1.00 64.94 90 LYS A C 1
ATOM 715 O O . LYS A 1 90 ? 16.127 -13.073 -9.577 1.00 64.94 90 LYS A O 1
ATOM 720 N N . PHE A 1 91 ? 16.334 -13.369 -7.370 1.00 62.94 91 PHE A N 1
ATOM 721 C CA . PHE A 1 91 ? 14.889 -13.446 -7.099 1.00 62.94 91 PHE A CA 1
ATOM 722 C C . PHE A 1 91 ? 14.160 -12.099 -7.116 1.00 62.94 91 PHE A C 1
ATOM 724 O O . PHE A 1 91 ? 12.941 -12.072 -7.266 1.00 62.94 91 PHE A O 1
ATOM 731 N N . SER A 1 92 ? 14.865 -10.980 -6.936 1.00 60.59 92 SER A N 1
ATOM 732 C CA . SER A 1 92 ? 14.260 -9.652 -6.742 1.00 60.59 92 SER A CA 1
ATOM 733 C C . SER A 1 92 ? 13.548 -9.095 -7.979 1.00 60.59 92 SER A C 1
ATOM 735 O O . SER A 1 92 ? 12.638 -8.285 -7.824 1.00 60.59 92 SER A O 1
ATOM 737 N N . SER A 1 93 ? 13.922 -9.548 -9.177 1.00 59.84 93 SER A N 1
ATOM 738 C CA . SER A 1 93 ? 13.334 -9.143 -10.463 1.00 59.84 93 SER A CA 1
ATOM 739 C C . SER A 1 93 ? 12.339 -10.157 -11.034 1.00 59.84 93 SER A C 1
ATOM 741 O O . SER A 1 93 ? 11.800 -9.946 -12.114 1.00 59.84 93 SER A O 1
ATOM 743 N N . LYS A 1 94 ? 12.092 -11.273 -10.338 1.00 64.50 94 LYS A N 1
ATOM 744 C CA . LYS A 1 94 ? 11.178 -12.320 -10.810 1.00 64.50 94 LYS A CA 1
ATOM 745 C C . LYS A 1 94 ? 9.754 -12.100 -10.294 1.00 64.50 94 LYS A C 1
ATOM 747 O O . LYS A 1 94 ? 9.601 -11.600 -9.170 1.00 64.50 94 LYS A O 1
ATOM 752 N N . PRO A 1 95 ? 8.724 -12.512 -11.057 1.00 58.59 95 PRO A N 1
ATOM 753 C CA . PRO A 1 95 ? 7.364 -12.581 -10.541 1.00 58.59 95 PRO A CA 1
ATOM 754 C C . PRO A 1 95 ? 7.313 -13.567 -9.368 1.00 58.59 95 PRO A C 1
ATOM 756 O O . PRO A 1 95 ? 7.845 -14.673 -9.461 1.00 58.59 95 PRO A O 1
ATOM 759 N N . LEU A 1 96 ? 6.700 -13.158 -8.257 1.00 58.19 96 LEU A N 1
ATOM 760 C CA . LEU A 1 96 ? 6.274 -14.082 -7.207 1.00 58.19 96 LEU A CA 1
ATOM 761 C C . LEU A 1 96 ? 4.766 -14.299 -7.343 1.00 58.19 96 LEU A C 1
ATOM 763 O O . LEU A 1 96 ? 4.062 -13.343 -7.678 1.00 58.19 96 LEU A O 1
ATOM 767 N N . PRO A 1 97 ? 4.262 -15.514 -7.075 1.00 47.06 97 PRO A N 1
ATOM 768 C CA . PRO A 1 97 ? 2.834 -15.718 -6.904 1.00 47.06 97 PRO A CA 1
ATOM 769 C C . PRO A 1 97 ? 2.334 -14.845 -5.744 1.00 47.06 97 PRO A C 1
ATOM 771 O O . PRO A 1 97 ? 3.049 -14.597 -4.773 1.00 47.06 97 PRO A O 1
ATOM 774 N N . ASN A 1 98 ? 1.135 -14.310 -5.944 1.00 43.19 98 ASN A N 1
ATOM 775 C CA . ASN A 1 98 ? 0.522 -13.207 -5.214 1.00 43.19 98 ASN A CA 1
ATOM 776 C C . ASN A 1 98 ? 0.620 -13.336 -3.686 1.00 43.19 98 ASN A C 1
ATOM 778 O O . ASN A 1 98 ? 0.371 -14.397 -3.130 1.00 43.19 98 ASN A O 1
ATOM 782 N N . LEU A 1 99 ? 0.936 -12.209 -3.039 1.00 43.16 99 LEU A N 1
ATOM 783 C CA . LEU A 1 99 ? 1.168 -12.043 -1.600 1.00 43.16 99 LEU A CA 1
ATOM 784 C C . LEU A 1 99 ? 2.319 -12.875 -1.019 1.00 43.16 99 LEU A C 1
ATOM 786 O O . LEU A 1 99 ? 2.260 -14.078 -0.798 1.00 43.16 99 LEU A O 1
ATOM 790 N N . HIS A 1 100 ? 3.373 -12.151 -0.666 1.00 45.59 100 HIS A N 1
ATOM 791 C CA . HIS A 1 100 ? 4.522 -12.664 0.049 1.00 45.59 100 HIS A CA 1
ATOM 792 C C . HIS A 1 100 ? 4.620 -11.920 1.380 1.00 45.59 100 HIS A C 1
ATOM 794 O O . HIS A 1 100 ? 5.091 -10.783 1.425 1.00 45.59 100 HIS A O 1
ATOM 800 N N . MET A 1 101 ? 4.151 -12.549 2.460 1.00 45.31 101 MET A N 1
ATOM 801 C CA . MET A 1 101 ? 4.497 -12.137 3.822 1.00 45.31 101 MET A CA 1
ATOM 802 C C . MET A 1 101 ? 5.887 -12.691 4.170 1.00 45.31 101 MET A C 1
ATOM 804 O O . MET A 1 101 ? 6.019 -13.639 4.934 1.00 45.31 101 MET A O 1
ATOM 808 N N . ASP A 1 102 ? 6.931 -12.117 3.574 1.00 45.72 102 ASP A N 1
ATOM 809 C CA . ASP A 1 102 ? 8.302 -12.247 4.085 1.00 45.72 102 ASP A CA 1
ATOM 810 C C . ASP A 1 102 ? 8.452 -11.238 5.231 1.00 45.72 102 ASP A C 1
ATOM 812 O O . ASP A 1 102 ? 8.155 -10.058 5.054 1.00 45.72 102 ASP A O 1
ATOM 816 N N . ASN A 1 103 ? 8.903 -11.562 6.436 1.00 45.91 103 ASN A N 1
ATOM 817 C CA . ASN A 1 103 ? 9.720 -12.660 6.944 1.00 45.91 103 ASN A CA 1
ATOM 818 C C . ASN A 1 103 ? 9.379 -12.809 8.443 1.00 45.91 103 ASN A C 1
ATOM 820 O O . ASN A 1 103 ? 8.770 -11.897 9.007 1.00 45.91 103 ASN A O 1
ATOM 824 N N . GLY A 1 104 ? 9.779 -13.912 9.093 1.00 49.38 104 GLY A N 1
ATOM 825 C CA . GLY A 1 104 ? 9.513 -14.187 10.517 1.00 49.38 104 GLY A CA 1
ATOM 826 C C . GLY A 1 104 ? 9.658 -12.963 11.435 1.00 49.38 104 GLY A C 1
ATOM 827 O O . GLY A 1 104 ? 10.440 -12.062 11.136 1.00 49.38 104 GLY A O 1
ATOM 828 N N . ALA A 1 105 ? 8.896 -12.934 12.537 1.00 58.78 105 ALA A N 1
ATOM 829 C CA . ALA A 1 105 ? 8.665 -11.761 13.396 1.00 58.78 105 ALA A CA 1
ATOM 830 C C . ALA A 1 105 ? 9.895 -10.853 13.611 1.00 58.78 105 ALA A C 1
ATOM 832 O O . ALA A 1 105 ? 9.784 -9.631 13.559 1.00 58.78 105 ALA A O 1
ATOM 833 N N . GLU A 1 106 ? 11.082 -11.438 13.767 1.00 70.00 106 GLU A N 1
ATOM 834 C CA . GLU A 1 106 ? 12.362 -10.733 13.886 1.00 70.00 106 GLU A CA 1
ATOM 835 C C . GLU A 1 106 ? 12.684 -9.805 12.699 1.00 70.00 106 GLU A C 1
ATOM 837 O O . GLU A 1 106 ? 13.037 -8.644 12.896 1.00 70.00 106 GLU A O 1
ATOM 842 N N . THR A 1 107 ? 12.522 -10.264 11.457 1.00 65.50 107 THR A N 1
ATOM 843 C CA . THR A 1 107 ? 12.818 -9.456 10.260 1.00 65.50 107 THR A CA 1
ATOM 844 C C . THR A 1 107 ? 11.800 -8.333 10.071 1.00 65.50 107 THR A C 1
ATOM 846 O O . THR A 1 107 ? 12.161 -7.231 9.649 1.00 65.50 107 THR A O 1
ATOM 849 N N . ALA A 1 108 ? 10.531 -8.581 10.408 1.00 64.75 108 ALA A N 1
ATOM 850 C CA . ALA A 1 108 ? 9.501 -7.545 10.409 1.00 64.75 108 ALA A CA 1
ATOM 851 C C . ALA A 1 108 ? 9.831 -6.442 11.431 1.00 64.75 108 ALA A C 1
ATOM 853 O O . ALA A 1 108 ? 9.790 -5.258 11.092 1.00 64.75 108 ALA A O 1
ATOM 854 N N . VAL A 1 109 ? 10.256 -6.825 12.641 1.00 70.00 109 VAL A N 1
ATOM 855 C CA . VAL A 1 109 ? 10.683 -5.890 13.695 1.00 70.00 109 VAL A CA 1
ATOM 856 C C . VAL A 1 109 ? 11.900 -5.071 13.265 1.00 70.00 109 VAL A C 1
ATOM 858 O O . VAL A 1 109 ? 11.903 -3.855 13.447 1.00 70.00 109 VAL A O 1
ATOM 861 N N . VAL A 1 110 ? 12.920 -5.693 12.666 1.00 74.69 110 VAL A N 1
ATOM 862 C CA . VAL A 1 110 ? 14.116 -4.976 12.184 1.00 74.69 110 VAL A CA 1
ATOM 863 C C . VAL A 1 110 ? 13.751 -3.946 11.112 1.00 74.69 110 VAL A C 1
ATOM 865 O O . VAL A 1 110 ? 14.185 -2.796 11.186 1.00 74.69 110 VAL A O 1
ATOM 868 N N . ASN A 1 111 ? 12.914 -4.323 10.141 1.00 69.62 111 ASN A N 1
ATOM 869 C CA . ASN A 1 111 ? 12.466 -3.394 9.105 1.00 69.62 111 ASN A CA 1
ATOM 870 C C . ASN A 1 111 ? 11.649 -2.236 9.684 1.00 69.62 111 ASN A C 1
ATOM 872 O O . ASN A 1 111 ? 11.861 -1.095 9.275 1.00 69.62 111 ASN A O 1
ATOM 876 N N . LEU A 1 112 ? 10.761 -2.513 10.642 1.00 70.50 112 LEU A N 1
ATOM 877 C CA . LEU A 1 112 ? 9.972 -1.489 11.319 1.00 70.50 112 LEU A CA 1
ATOM 878 C C . LEU A 1 112 ? 10.867 -0.503 12.080 1.00 70.50 112 LEU A C 1
ATOM 880 O O . LEU A 1 112 ? 10.731 0.701 11.886 1.00 70.50 112 LEU A O 1
ATOM 884 N N . ARG A 1 113 ? 11.822 -0.995 12.880 1.00 77.56 113 ARG A N 1
ATOM 885 C CA . AR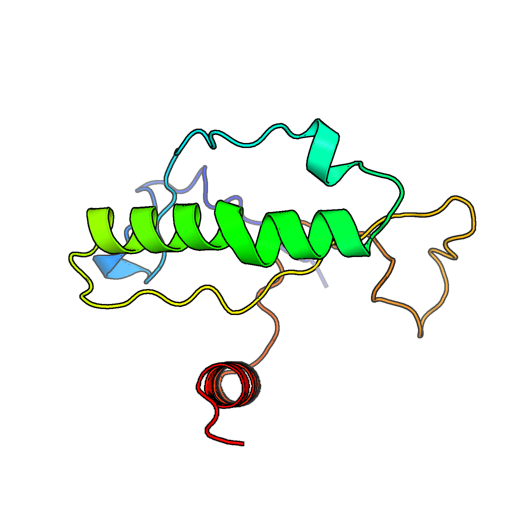G A 1 113 ? 12.779 -0.152 13.623 1.00 77.56 113 ARG A CA 1
ATOM 886 C C . ARG A 1 113 ? 13.568 0.777 12.704 1.00 77.56 113 ARG A C 1
ATOM 888 O O . ARG A 1 113 ? 13.686 1.962 12.992 1.00 77.56 113 ARG A O 1
ATOM 895 N N . ARG A 1 114 ? 14.032 0.265 11.560 1.00 76.50 114 ARG A N 1
ATOM 896 C CA . ARG A 1 114 ? 14.718 1.080 10.547 1.00 76.50 114 ARG A CA 1
ATOM 897 C C . ARG A 1 114 ? 13.830 2.207 10.011 1.00 76.50 114 ARG A C 1
ATOM 899 O O . ARG A 1 114 ? 14.310 3.311 9.798 1.00 76.50 114 ARG A O 1
ATOM 906 N N . VAL A 1 115 ? 12.539 1.950 9.789 1.00 71.88 115 VAL A N 1
ATOM 907 C CA . VAL A 1 115 ? 11.596 2.991 9.336 1.00 71.88 115 VAL A CA 1
ATOM 908 C C . VAL A 1 115 ? 11.269 3.996 10.443 1.00 71.88 115 VAL A C 1
ATOM 910 O O . VAL A 1 115 ? 11.009 5.160 10.150 1.00 71.88 115 VAL A O 1
ATOM 913 N N . LEU A 1 116 ? 11.315 3.578 11.708 1.00 78.12 116 LEU A N 1
ATOM 914 C CA . LEU A 1 116 ? 11.114 4.457 12.861 1.00 78.12 116 LEU A CA 1
ATOM 915 C C . LEU A 1 116 ? 12.348 5.304 13.218 1.00 78.12 116 LEU A C 1
ATOM 917 O O . LEU A 1 116 ? 12.204 6.258 13.978 1.00 78.12 116 LEU A O 1
ATOM 921 N N . GLY A 1 117 ? 13.518 5.010 12.641 1.00 74.06 117 GLY A N 1
ATOM 922 C CA . GLY A 1 117 ? 14.772 5.721 12.914 1.00 74.06 117 GLY A CA 1
ATOM 923 C C . GLY A 1 117 ? 15.532 5.210 14.142 1.00 74.06 117 GLY A C 1
ATOM 924 O O . GLY A 1 117 ? 16.426 5.897 14.625 1.00 74.06 117 GLY A O 1
ATOM 925 N N . ASP A 1 118 ? 15.191 4.018 14.639 1.00 72.06 118 ASP A N 1
ATOM 926 C CA . ASP A 1 118 ? 15.800 3.423 15.837 1.00 72.06 118 ASP A CA 1
ATOM 927 C C . ASP A 1 118 ? 17.145 2.714 15.556 1.00 72.06 118 ASP A C 1
ATOM 929 O O . ASP A 1 118 ? 17.786 2.230 16.493 1.00 72.06 118 ASP A O 1
ATOM 933 N N . VAL A 1 119 ? 17.564 2.607 14.282 1.00 53.44 119 VAL A N 1
ATOM 934 C CA . VAL A 1 119 ? 18.818 1.961 13.835 1.00 53.44 119 VAL A CA 1
ATOM 935 C C . VAL A 1 119 ? 19.363 2.599 12.565 1.00 53.44 119 VAL A C 1
ATOM 937 O O . VAL A 1 119 ? 18.563 2.753 11.611 1.00 53.44 119 VAL A O 1
#

Foldseek 3Di:
DDDDDDDLVPDVVRDDCVPPVDHDDDDDDPDDPVQCVPPDPVSNCCCCQPPVQVVVFVVCCVVPVDPGDGDQDDQDAAQDPPDDQPDPPPPSNHDDPPDDPDDPPVVVVVSVCVSVVVD

Organism: NCBI:txid1325734

Radius of gyration: 16.86 Å; chains: 1; bounding box: 37×40×37 Å

Sequence (119 aa):
MVVDVTDLRDFDPPTMLALEGIEWVYAPSILSEDKLLAPEKADVDALVRGPYFDECAQLVKDRTGAAKAIAYNFRHRRIEENTNLLDPYKFSSKPLPNLHMDNGAETAVVNLRRVLGDV

pLDDT: mean 76.67, std 13.2, range [43.16, 93.19]

Secondary structure (DSSP, 8-state):
-PPP---GGG-SSPP-HHHHS--------SS-GGGTT-S-HHHHHHHIIIIIHHHHHHHHHHHH--S-------------TT--TT-TT--TTSPPPS-----THHHHHHH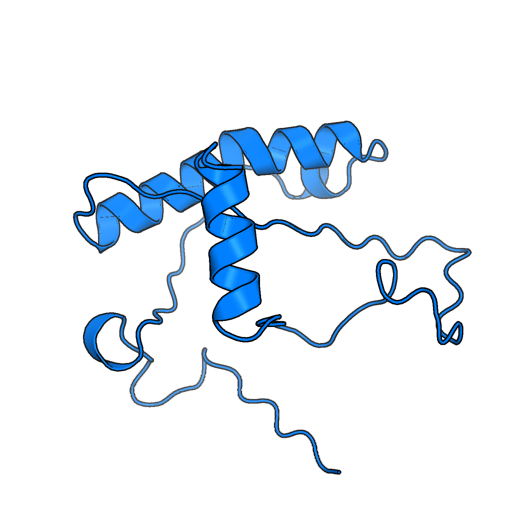HHHHHT--